Protein AF-A0A382FPJ2-F1 (afdb_monomer)

pLDDT: mean 93.57, std 3.91, range [75.25, 97.75]

Secondary structure (DSSP, 8-state):
--HHHHHHHHHHHHHHHHHHHHHHHHHHHHHHHHHHHT--HHHHHHHHHHHHHHHHHHHHHHHHHHHHHHHHHHHHHHHH--

Foldseek 3Di:
DDPVVVVVCCLVVVLVVVVVCVLCVLVVCVVVCCVVVVDDPVVSVVVNVVSVVVVVVVVVVLVVVCVPPNPVVSSVVSVVVD

Organism: NCBI:txid408172

Radius of gyration: 16.62 Å; Cα contacts (8 Å, |Δi|>4): 23; chains: 1; bounding box: 38×18×49 Å

Solvent-accessible surface area (backbone atoms only — not comparable to full-atom values): 4711 Å² total; per-residue (Å²): 130,56,77,65,57,52,51,52,50,52,52,55,51,48,53,53,51,49,53,49,52,58,67,45,45,60,72,73,38,43,72,55,53,31,65,75,68,72,52,56,70,67,59,54,47,50,53,52,50,52,51,55,48,50,55,58,56,51,47,55,59,48,60,57,46,30,80,75,63,35,63,69,54,48,51,56,55,53,60,74,79,104

Sequence (82 aa):
MSKFEKIILSITGGSHLSVHALMLTLPSLIPIIRNEFNVGLDTLGFVVTVSAFMFGLGAIPAGWAEKRFGGRQLLLIYQIGS

Structure (mmCIF, N/CA/C/O backbone):
data_AF-A0A382FPJ2-F1
#
_entry.id   AF-A0A382FPJ2-F1
#
loop_
_atom_site.group_PDB
_atom_site.id
_atom_site.type_symbol
_atom_site.label_atom_id
_atom_site.label_alt_id
_atom_site.label_comp_id
_atom_site.label_asym_id
_atom_site.label_entity_id
_atom_site.label_seq_id
_atom_site.pdbx_PDB_ins_code
_atom_site.Cartn_x
_atom_site.Cartn_y
_atom_site.Cartn_z
_atom_site.occupancy
_atom_site.B_iso_or_equiv
_atom_site.auth_seq_id
_atom_site.auth_comp_id
_atom_site.auth_asym_id
_atom_site.auth_atom_id
_atom_site.pdbx_PDB_model_num
ATOM 1 N N . MET A 1 1 ? -0.150 0.672 28.510 1.00 81.50 1 MET A N 1
ATOM 2 C CA . MET A 1 1 ? -0.948 0.158 27.381 1.00 81.50 1 MET A CA 1
ATOM 3 C C . MET A 1 1 ? -1.716 -1.082 27.800 1.00 81.50 1 MET A C 1
ATOM 5 O O . MET A 1 1 ? -1.103 -2.032 28.288 1.00 81.50 1 MET A O 1
ATOM 9 N N . SER A 1 2 ? -3.030 -1.077 27.608 1.00 97.25 2 SER A N 1
ATOM 10 C CA . SER A 1 2 ? -3.901 -2.237 27.772 1.00 97.25 2 SER A CA 1
ATOM 11 C C . SER A 1 2 ? -3.546 -3.350 26.774 1.00 97.25 2 SER A C 1
ATOM 13 O O . SER A 1 2 ? -2.885 -3.125 25.757 1.00 97.25 2 SER A O 1
ATOM 15 N N . LYS A 1 3 ? -3.999 -4.580 27.048 1.00 95.88 3 LYS A N 1
ATOM 16 C CA . LYS A 1 3 ? -3.846 -5.711 26.115 1.00 95.88 3 LYS A CA 1
ATOM 17 C C . LYS A 1 3 ? -4.481 -5.406 24.752 1.00 95.88 3 LYS A C 1
ATOM 19 O O . LYS A 1 3 ? -3.927 -5.782 23.727 1.00 95.88 3 LYS A O 1
ATOM 24 N N . PHE A 1 4 ? -5.605 -4.692 24.756 1.00 94.69 4 PHE A N 1
ATOM 25 C CA . PHE A 1 4 ? -6.304 -4.270 23.548 1.00 94.69 4 PHE A CA 1
ATOM 26 C C . PHE A 1 4 ? -5.470 -3.291 22.711 1.00 94.69 4 PHE A C 1
ATOM 28 O O . PHE A 1 4 ? -5.255 -3.534 21.528 1.00 94.69 4 PHE A O 1
ATOM 35 N N . GLU A 1 5 ? -4.918 -2.244 23.329 1.00 96.00 5 GLU A N 1
ATOM 36 C CA . GLU A 1 5 ? -4.070 -1.258 22.639 1.00 96.00 5 GLU A CA 1
ATOM 37 C C . GLU A 1 5 ? -2.834 -1.904 22.005 1.00 96.00 5 GLU A C 1
ATOM 39 O O . GLU A 1 5 ? -2.465 -1.564 20.883 1.00 96.00 5 GLU A O 1
ATOM 44 N N . LYS A 1 6 ? -2.216 -2.875 22.694 1.00 96.44 6 LYS A N 1
ATOM 45 C CA . LYS A 1 6 ? -1.079 -3.633 22.152 1.00 96.44 6 LYS A CA 1
ATOM 46 C C . LYS A 1 6 ? -1.460 -4.411 20.892 1.00 96.44 6 LYS A C 1
ATOM 48 O O . LYS A 1 6 ? -0.719 -4.373 19.919 1.00 96.44 6 LYS A O 1
ATOM 53 N N . ILE A 1 7 ? -2.616 -5.081 20.897 1.00 92.81 7 ILE A N 1
ATOM 54 C CA . ILE A 1 7 ? -3.105 -5.842 19.737 1.00 92.81 7 ILE A CA 1
ATOM 55 C C . ILE A 1 7 ? -3.346 -4.915 18.546 1.00 92.81 7 ILE A C 1
ATOM 57 O O . ILE A 1 7 ? -2.890 -5.215 17.446 1.00 92.81 7 ILE A O 1
ATOM 61 N N . ILE A 1 8 ? -4.028 -3.786 18.763 1.00 91.56 8 ILE A N 1
ATOM 62 C CA . ILE A 1 8 ? -4.302 -2.823 17.692 1.00 91.56 8 ILE A CA 1
ATOM 63 C C . ILE A 1 8 ? -2.996 -2.308 17.095 1.00 91.56 8 ILE A C 1
ATOM 65 O O . ILE A 1 8 ? -2.845 -2.361 15.881 1.00 91.56 8 ILE A O 1
ATOM 69 N N . LEU A 1 9 ? -2.042 -1.894 17.933 1.00 94.31 9 LEU A N 1
ATOM 70 C CA . LEU A 1 9 ? -0.751 -1.388 17.472 1.00 94.31 9 LEU A CA 1
ATOM 71 C C . LEU A 1 9 ? 0.032 -2.434 16.665 1.00 94.31 9 LEU A C 1
ATOM 73 O O . LEU A 1 9 ? 0.604 -2.106 15.630 1.00 94.31 9 LEU A O 1
ATOM 77 N N . SER A 1 10 ? 0.057 -3.690 17.118 1.00 92.19 10 SER A N 1
ATOM 78 C CA . SER A 1 10 ? 0.744 -4.763 16.395 1.00 92.19 10 SER A CA 1
ATOM 79 C C . SER A 1 10 ? 0.098 -5.055 15.044 1.00 92.19 10 SER A C 1
ATOM 81 O O . SER A 1 10 ? 0.814 -5.222 14.062 1.00 92.19 10 SER A O 1
ATOM 83 N N . ILE A 1 11 ? -1.237 -5.095 14.977 1.00 90.25 11 ILE A N 1
ATOM 84 C CA . ILE A 1 11 ? -1.954 -5.360 13.725 1.00 90.25 11 ILE A CA 1
ATOM 85 C C . ILE A 1 11 ? -1.765 -4.196 12.753 1.00 90.25 11 ILE A C 1
ATOM 87 O O . ILE A 1 11 ? -1.355 -4.422 11.622 1.00 90.25 11 ILE A O 1
ATOM 91 N N . THR A 1 12 ? -2.006 -2.953 13.175 1.00 91.81 12 THR A N 1
ATOM 92 C CA . THR A 1 12 ? -1.882 -1.796 12.277 1.00 91.81 12 THR A CA 1
ATOM 93 C C . THR A 1 12 ? -0.438 -1.558 11.847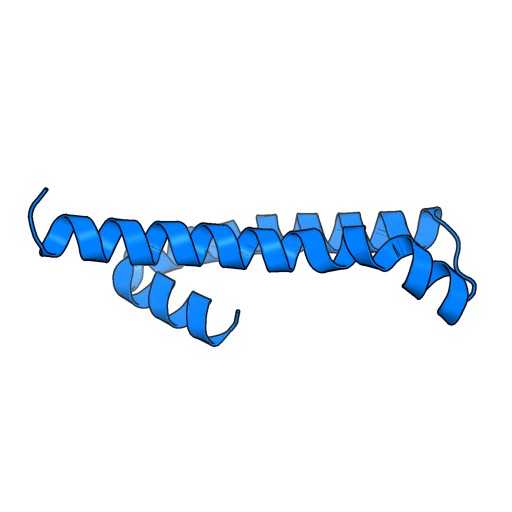 1.00 91.81 12 THR A C 1
ATOM 95 O O . THR A 1 12 ? -0.194 -1.298 10.671 1.00 91.81 12 THR A O 1
ATOM 98 N N . GLY A 1 13 ? 0.527 -1.707 12.759 1.00 94.44 13 GLY A N 1
ATOM 99 C CA . GLY A 1 13 ? 1.953 -1.624 12.445 1.00 94.44 13 GLY A CA 1
ATOM 100 C C . GLY A 1 13 ? 2.410 -2.733 11.495 1.00 94.44 13 GLY A C 1
ATOM 101 O O . GLY A 1 13 ? 3.125 -2.460 10.534 1.00 94.44 13 GLY A O 1
ATOM 102 N N . GLY A 1 14 ? 1.951 -3.969 11.710 1.00 93.56 14 GLY A N 1
ATOM 103 C CA . GLY A 1 14 ? 2.222 -5.099 10.820 1.00 93.56 14 GLY A CA 1
ATOM 104 C C . GLY A 1 14 ? 1.614 -4.912 9.429 1.00 93.56 14 GLY A C 1
ATOM 105 O O . GLY A 1 14 ? 2.307 -5.104 8.432 1.00 93.56 14 GLY A O 1
ATOM 106 N N . SER A 1 15 ? 0.360 -4.461 9.345 1.00 92.19 15 SER A N 1
ATOM 107 C CA . SER A 1 15 ? -0.292 -4.136 8.072 1.00 92.19 15 SER A CA 1
ATOM 108 C C . SER A 1 15 ? 0.425 -3.006 7.332 1.00 92.19 15 SER A C 1
ATOM 110 O O . SER A 1 15 ? 0.616 -3.091 6.122 1.00 92.19 15 SER A O 1
ATOM 112 N N . HIS A 1 16 ? 0.882 -1.976 8.049 1.00 94.06 16 HIS A N 1
ATOM 113 C CA . HIS A 1 16 ? 1.670 -0.885 7.476 1.00 94.06 16 HIS A CA 1
ATOM 114 C C . HIS A 1 16 ? 3.024 -1.368 6.929 1.00 94.06 16 HIS A C 1
ATOM 116 O O . HIS A 1 16 ? 3.415 -1.021 5.816 1.00 94.06 16 HIS A O 1
ATOM 122 N N . LEU A 1 17 ? 3.728 -2.216 7.682 1.00 94.56 17 LEU A N 1
ATOM 123 C CA . LEU A 1 17 ? 4.965 -2.841 7.217 1.00 94.56 17 LEU A CA 1
ATOM 124 C C . LEU A 1 17 ? 4.719 -3.695 5.965 1.00 94.56 17 LEU A C 1
ATOM 126 O O . LEU A 1 17 ? 5.472 -3.600 5.000 1.00 94.56 17 LEU A O 1
ATOM 130 N N . SER A 1 18 ? 3.658 -4.505 5.979 1.00 92.69 18 SER A N 1
ATOM 131 C CA . SER A 1 18 ? 3.285 -5.402 4.882 1.00 92.69 18 SER A CA 1
ATOM 132 C C . SER A 1 18 ? 3.000 -4.635 3.589 1.00 92.69 18 SER A C 1
ATOM 134 O O . SER A 1 18 ? 3.589 -4.962 2.559 1.00 92.69 18 SER A O 1
ATOM 136 N N . VAL A 1 19 ? 2.191 -3.567 3.635 1.00 93.06 19 VAL A N 1
ATOM 137 C CA . VAL A 1 19 ? 1.930 -2.754 2.435 1.00 93.06 19 VAL A CA 1
ATOM 138 C C . VAL A 1 19 ? 3.207 -2.131 1.886 1.00 93.06 19 VAL A C 1
ATOM 140 O O . VAL A 1 19 ? 3.437 -2.182 0.680 1.00 93.06 19 VAL A O 1
ATOM 143 N N . HIS A 1 20 ? 4.086 -1.611 2.745 1.00 93.94 20 HIS A N 1
ATOM 144 C CA . HIS A 1 20 ? 5.346 -1.040 2.280 1.00 93.94 20 HIS A CA 1
ATOM 145 C C . HIS A 1 20 ? 6.293 -2.089 1.703 1.00 93.94 20 HIS A C 1
ATOM 147 O O . HIS A 1 20 ? 6.933 -1.819 0.689 1.00 93.94 20 HIS A O 1
ATOM 153 N N . ALA A 1 21 ? 6.354 -3.287 2.285 1.00 94.38 21 ALA A N 1
ATOM 154 C CA . ALA A 1 21 ? 7.131 -4.386 1.725 1.00 94.38 21 ALA A CA 1
ATOM 155 C C . ALA A 1 21 ? 6.659 -4.733 0.302 1.00 94.38 21 ALA A C 1
ATOM 157 O O . ALA A 1 21 ? 7.479 -4.823 -0.612 1.00 94.38 21 ALA A O 1
ATOM 158 N N . LEU A 1 22 ? 5.343 -4.831 0.083 1.00 91.75 22 LEU A N 1
ATOM 159 C CA . LEU A 1 22 ? 4.762 -5.084 -1.239 1.00 91.75 22 LEU A CA 1
ATOM 160 C C . LEU A 1 22 ? 5.032 -3.936 -2.219 1.00 91.75 22 LEU A C 1
ATOM 162 O O . LEU A 1 22 ? 5.522 -4.170 -3.322 1.00 91.75 22 LEU A O 1
ATOM 166 N N . MET A 1 23 ? 4.797 -2.686 -1.805 1.00 93.69 23 MET A N 1
ATOM 167 C CA . MET A 1 23 ? 5.054 -1.506 -2.642 1.00 93.69 23 MET A CA 1
ATOM 168 C C . MET A 1 23 ? 6.524 -1.400 -3.067 1.00 93.69 23 MET A C 1
ATOM 170 O O . MET A 1 23 ? 6.816 -0.984 -4.187 1.00 93.69 23 MET A O 1
ATOM 174 N N . LEU A 1 24 ? 7.453 -1.777 -2.186 1.00 94.62 24 LEU A N 1
ATOM 175 C CA . LEU A 1 24 ? 8.892 -1.713 -2.439 1.00 94.62 24 LEU A CA 1
ATOM 176 C C . LEU A 1 24 ? 9.453 -2.969 -3.121 1.00 94.62 24 LEU A C 1
ATOM 178 O O . LEU A 1 24 ? 10.614 -2.959 -3.529 1.00 94.62 24 LEU A O 1
ATOM 182 N N . THR A 1 25 ? 8.644 -4.018 -3.305 1.00 94.56 25 THR A N 1
ATOM 183 C CA . THR A 1 25 ? 9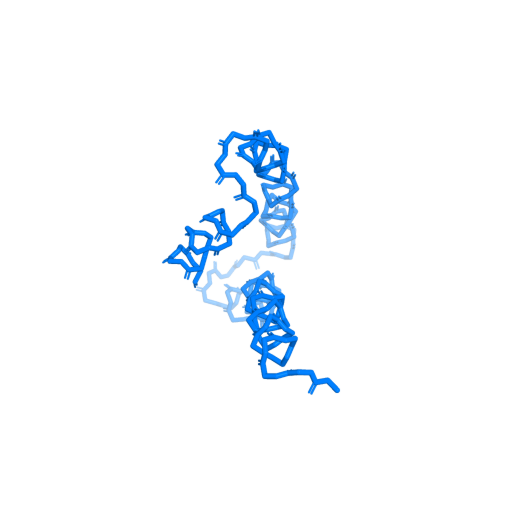.065 -5.254 -3.985 1.00 94.56 25 THR A CA 1
ATOM 184 C C . THR A 1 25 ? 9.425 -4.991 -5.447 1.00 94.56 25 THR A C 1
ATOM 186 O O . THR A 1 25 ? 10.464 -5.438 -5.919 1.00 94.56 25 THR A O 1
ATOM 189 N N . LEU A 1 26 ? 8.617 -4.220 -6.180 1.00 93.62 26 LEU A N 1
ATOM 190 C CA . LEU A 1 26 ? 8.924 -3.918 -7.580 1.00 93.62 26 LEU A CA 1
ATOM 191 C C . LEU A 1 26 ? 10.208 -3.068 -7.727 1.00 93.62 26 LEU A C 1
ATOM 193 O O . LEU A 1 26 ? 11.089 -3.483 -8.481 1.00 93.62 26 LEU A O 1
ATOM 197 N N . PRO A 1 27 ? 10.385 -1.940 -7.003 1.00 93.81 27 PRO A N 1
ATOM 198 C CA . PRO A 1 27 ? 11.635 -1.180 -7.019 1.00 93.81 27 PRO A CA 1
ATOM 199 C C . PRO A 1 27 ? 12.881 -1.996 -6.661 1.00 93.81 27 PRO A C 1
ATOM 201 O O . PRO A 1 27 ? 13.921 -1.824 -7.296 1.00 93.81 27 PRO A O 1
ATOM 204 N N . SER A 1 28 ? 12.796 -2.891 -5.672 1.00 96.00 28 SER A N 1
ATOM 205 C CA . SER A 1 28 ? 13.943 -3.705 -5.252 1.00 96.00 28 SER A CA 1
ATOM 206 C C . SER A 1 28 ? 14.336 -4.762 -6.290 1.00 96.00 28 SER A C 1
ATOM 208 O O . SER A 1 28 ? 15.513 -5.107 -6.396 1.00 96.00 28 SER A O 1
ATOM 210 N N . LEU A 1 29 ? 13.383 -5.223 -7.106 1.00 96.62 29 LEU A N 1
ATOM 211 C CA . LEU A 1 29 ? 13.605 -6.211 -8.163 1.00 96.62 29 LEU A CA 1
ATOM 212 C C . LEU A 1 29 ? 13.995 -5.606 -9.522 1.00 96.62 29 LEU A C 1
ATOM 214 O O . LEU A 1 29 ? 14.302 -6.366 -10.441 1.00 96.62 29 LEU A O 1
ATOM 218 N N . ILE A 1 30 ? 14.045 -4.274 -9.666 1.00 96.88 30 ILE A N 1
ATOM 219 C CA . ILE A 1 30 ? 14.401 -3.591 -10.927 1.00 96.88 30 ILE A CA 1
ATOM 220 C C . ILE A 1 30 ? 15.654 -4.185 -11.595 1.00 96.88 30 ILE A C 1
ATOM 222 O O . ILE A 1 30 ? 15.566 -4.501 -12.781 1.00 96.88 30 ILE A O 1
ATOM 226 N N . PRO A 1 31 ? 16.800 -4.391 -10.908 1.00 96.31 31 PRO A N 1
ATOM 227 C CA . PRO A 1 31 ? 18.000 -4.922 -11.559 1.00 96.31 31 PRO A CA 1
ATOM 228 C C . PRO A 1 31 ? 17.805 -6.333 -12.128 1.00 96.31 31 PRO A C 1
ATOM 230 O O . PRO A 1 31 ? 18.325 -6.640 -13.198 1.00 96.31 31 PRO A O 1
ATOM 233 N N . ILE A 1 32 ? 17.032 -7.169 -11.428 1.00 97.62 32 ILE A N 1
ATOM 234 C CA . ILE A 1 32 ? 16.756 -8.556 -11.815 1.00 97.62 32 ILE A CA 1
ATOM 235 C C . ILE A 1 32 ? 15.831 -8.576 -13.032 1.00 97.62 32 ILE A C 1
ATOM 237 O O . ILE A 1 32 ? 16.170 -9.180 -14.043 1.00 97.62 32 ILE A O 1
ATOM 241 N N . ILE A 1 33 ? 14.708 -7.854 -12.972 1.00 97.12 33 ILE A N 1
ATOM 242 C CA . ILE A 1 33 ? 13.734 -7.769 -14.073 1.00 97.12 33 ILE A CA 1
ATOM 243 C C . ILE A 1 33 ? 14.393 -7.166 -15.318 1.00 97.12 33 ILE A C 1
ATOM 245 O O . ILE A 1 33 ? 14.191 -7.647 -16.431 1.00 97.12 33 ILE A O 1
ATOM 249 N N . ARG A 1 34 ? 15.230 -6.138 -15.139 1.00 97.12 34 ARG A N 1
ATOM 250 C CA . ARG A 1 34 ? 15.988 -5.526 -16.232 1.00 97.12 34 ARG A CA 1
ATOM 251 C C . ARG A 1 34 ? 16.857 -6.548 -16.963 1.00 97.12 34 ARG A C 1
ATOM 253 O O . ARG A 1 34 ? 16.869 -6.549 -18.188 1.00 97.12 34 ARG A O 1
ATOM 260 N N . ASN A 1 35 ? 17.581 -7.381 -16.216 1.00 97.31 35 ASN A N 1
ATOM 261 C CA . ASN A 1 35 ? 18.479 -8.386 -16.776 1.00 97.31 35 ASN A CA 1
ATOM 262 C C . ASN A 1 35 ? 17.715 -9.551 -17.420 1.00 97.31 35 ASN A C 1
ATOM 264 O O . ASN A 1 35 ? 18.075 -9.979 -18.509 1.00 97.31 35 ASN A O 1
ATOM 268 N N . GLU A 1 36 ? 16.649 -10.023 -16.773 1.00 97.75 36 GLU A N 1
ATOM 269 C CA . GLU A 1 36 ? 15.847 -11.159 -17.243 1.00 97.75 36 GLU A CA 1
ATOM 270 C C . GLU A 1 36 ? 15.083 -10.837 -18.534 1.00 97.75 36 GLU A C 1
ATOM 272 O O . GLU A 1 36 ? 15.051 -11.635 -19.466 1.00 97.75 36 GLU A O 1
ATOM 277 N N . PHE A 1 37 ? 14.492 -9.643 -18.615 1.00 97.00 37 PHE A N 1
ATOM 278 C CA . PHE A 1 37 ? 13.652 -9.246 -19.749 1.00 97.00 37 PHE A CA 1
ATOM 279 C C . PHE A 1 37 ? 14.367 -8.327 -20.750 1.00 97.00 37 PHE A C 1
ATOM 281 O O . PHE A 1 37 ? 13.759 -7.917 -21.736 1.00 97.00 37 PHE A O 1
ATOM 288 N N . ASN A 1 38 ? 15.642 -7.995 -20.510 1.00 96.75 38 ASN A N 1
ATOM 289 C CA . ASN A 1 38 ? 16.451 -7.082 -21.328 1.00 96.75 38 ASN A CA 1
ATOM 290 C C . ASN A 1 38 ? 15.744 -5.740 -21.634 1.00 96.75 38 ASN A C 1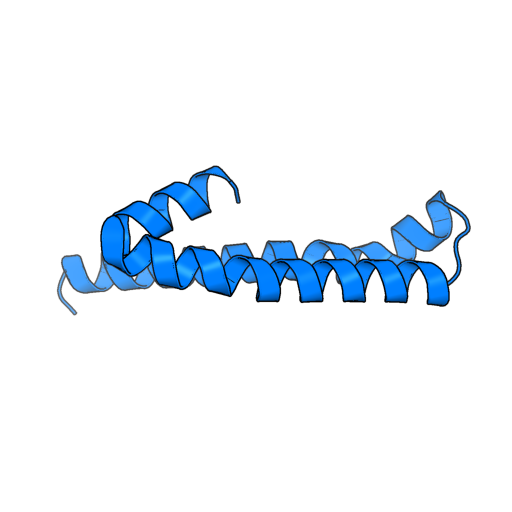
ATOM 292 O O . ASN A 1 38 ? 15.779 -5.232 -22.756 1.00 96.75 38 ASN A O 1
ATOM 296 N N . VAL A 1 39 ? 15.062 -5.175 -20.633 1.00 97.19 39 VAL A N 1
ATOM 297 C CA . VAL A 1 39 ? 14.297 -3.920 -20.753 1.00 97.19 39 VAL A CA 1
ATOM 298 C C . VAL A 1 39 ? 15.086 -2.709 -20.249 1.00 97.19 39 VAL A C 1
ATOM 300 O O . VAL A 1 39 ? 16.017 -2.826 -19.451 1.00 97.19 39 VAL A O 1
ATOM 303 N N . GLY A 1 40 ? 14.716 -1.513 -20.710 1.00 96.69 40 GLY A N 1
ATOM 304 C CA . GLY A 1 40 ? 15.296 -0.252 -20.252 1.00 96.69 40 GLY A CA 1
ATOM 305 C C . GLY A 1 40 ? 14.688 0.270 -18.942 1.00 96.69 40 GLY A C 1
ATOM 306 O O . GLY A 1 40 ? 13.642 -0.187 -18.473 1.00 96.69 40 GLY A O 1
ATOM 307 N N . LEU A 1 41 ? 15.357 1.258 -18.336 1.00 96.06 41 LEU A N 1
ATOM 308 C CA . LEU A 1 41 ? 14.862 1.947 -17.133 1.00 96.06 41 LEU A CA 1
ATOM 309 C C . L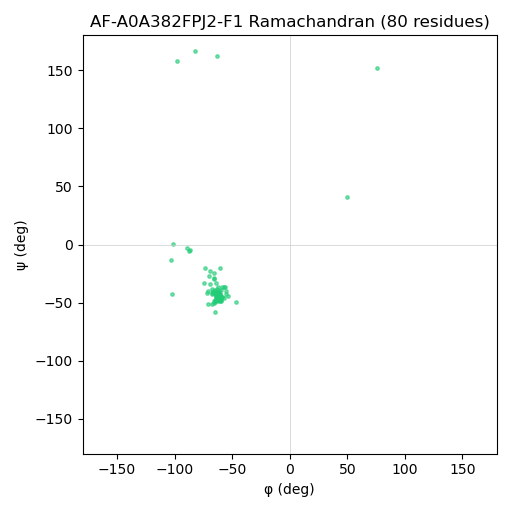EU A 1 41 ? 13.632 2.820 -17.411 1.00 96.06 41 LEU A C 1
ATOM 311 O O . LEU A 1 41 ? 12.866 3.095 -16.497 1.00 96.06 41 LEU A O 1
ATOM 315 N N . ASP A 1 42 ? 13.435 3.237 -18.656 1.00 97.25 42 ASP A N 1
ATOM 316 C CA . ASP A 1 42 ? 12.243 3.929 -19.142 1.00 97.25 42 ASP A CA 1
ATOM 317 C C . ASP A 1 42 ? 10.990 3.051 -19.005 1.00 97.25 42 ASP A C 1
ATOM 319 O O . ASP A 1 42 ? 9.996 3.469 -18.411 1.00 97.25 42 ASP A O 1
ATOM 323 N N . THR A 1 43 ? 11.070 1.799 -19.464 1.00 97.44 43 THR A N 1
ATOM 324 C CA . THR A 1 43 ? 9.975 0.827 -19.367 1.00 97.44 43 THR A CA 1
ATOM 325 C C . THR A 1 43 ? 9.690 0.483 -17.907 1.00 97.44 43 THR A C 1
ATOM 327 O O . THR A 1 43 ? 8.547 0.549 -17.459 1.00 97.44 43 THR A O 1
ATOM 330 N N . LEU A 1 44 ? 10.729 0.166 -17.129 1.00 97.44 44 LEU A N 1
ATOM 331 C CA . LEU A 1 44 ? 10.578 -0.164 -15.708 1.00 97.44 44 LEU A CA 1
ATOM 332 C C . LEU A 1 44 ? 10.071 1.028 -14.889 1.00 97.44 44 LEU A C 1
ATOM 334 O O . LEU A 1 44 ? 9.212 0.857 -14.026 1.00 97.44 44 LEU A O 1
ATOM 338 N N . GLY A 1 45 ? 10.551 2.236 -15.187 1.00 96.19 45 GLY A N 1
ATOM 339 C CA . GLY A 1 45 ? 10.084 3.474 -14.573 1.00 96.19 45 GLY A CA 1
ATOM 340 C C . GLY A 1 45 ? 8.601 3.709 -14.837 1.00 96.19 45 GLY A C 1
ATOM 341 O O . GLY A 1 45 ? 7.855 3.971 -13.897 1.00 96.19 45 GLY A O 1
ATOM 342 N N . PHE A 1 46 ? 8.149 3.516 -16.079 1.00 97.44 46 PHE A N 1
ATOM 343 C CA . PHE A 1 46 ? 6.730 3.596 -16.420 1.00 97.44 46 PHE A CA 1
ATOM 344 C C . PHE A 1 46 ? 5.887 2.583 -15.632 1.00 97.44 46 PHE A C 1
ATOM 346 O O . PHE A 1 46 ? 4.864 2.955 -15.060 1.00 97.44 46 PHE A O 1
ATOM 353 N N . VAL A 1 47 ? 6.335 1.327 -15.525 1.00 96.81 47 VAL A N 1
ATOM 354 C CA . VAL A 1 47 ? 5.633 0.293 -14.741 1.00 96.81 47 VAL A CA 1
ATOM 355 C C . VAL A 1 47 ? 5.546 0.679 -13.261 1.00 96.81 47 VAL A C 1
ATOM 357 O O . VAL A 1 47 ? 4.473 0.578 -12.665 1.00 96.81 47 VAL A O 1
ATOM 360 N N . VAL A 1 48 ? 6.634 1.182 -12.668 1.00 96.12 48 VAL A N 1
ATOM 361 C CA . VAL A 1 48 ? 6.636 1.679 -11.280 1.00 96.12 48 VAL A CA 1
ATOM 362 C C . VAL A 1 48 ? 5.665 2.849 -11.113 1.00 96.12 48 VAL A C 1
ATOM 364 O O . VAL A 1 48 ? 4.902 2.873 -10.148 1.00 96.12 48 VAL A O 1
ATOM 367 N N . THR A 1 49 ? 5.636 3.795 -12.056 1.00 96.50 49 THR A N 1
ATOM 368 C CA . THR A 1 49 ? 4.689 4.918 -12.039 1.00 96.5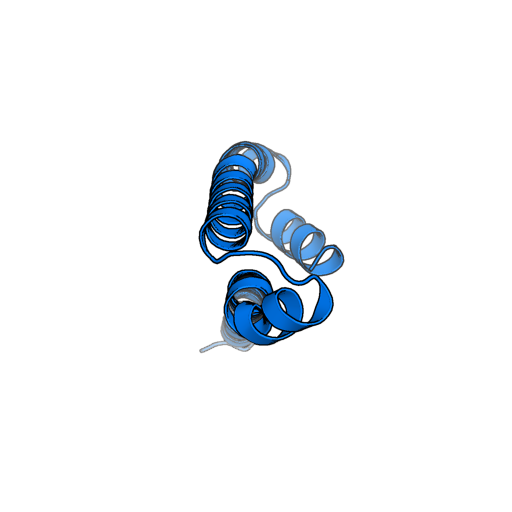0 49 THR A CA 1
ATOM 369 C C . THR A 1 49 ? 3.244 4.438 -12.104 1.00 96.50 49 THR A C 1
ATOM 371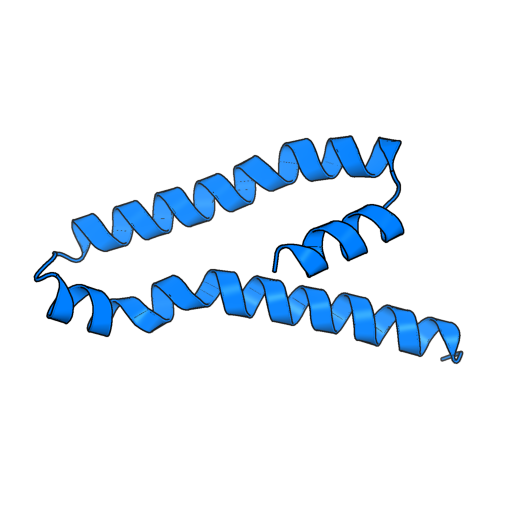 O O . THR A 1 49 ? 2.429 4.881 -11.297 1.00 96.50 49 THR A O 1
ATOM 374 N N . VAL A 1 50 ? 2.919 3.511 -13.010 1.00 97.25 50 VAL A N 1
ATOM 375 C CA . VAL A 1 50 ? 1.572 2.930 -13.108 1.00 97.25 50 VAL A CA 1
ATOM 376 C C . VAL A 1 50 ? 1.205 2.211 -11.812 1.00 97.25 50 VAL A C 1
ATOM 378 O O . VAL A 1 50 ? 0.107 2.413 -11.302 1.00 97.25 50 VAL A O 1
ATOM 381 N N . SER A 1 51 ? 2.125 1.438 -11.229 1.00 94.75 51 SER A N 1
ATOM 382 C CA . SER A 1 51 ? 1.908 0.754 -9.951 1.00 94.75 51 SER A CA 1
ATOM 383 C C . SER A 1 51 ? 1.604 1.741 -8.818 1.00 94.75 51 SER A C 1
ATOM 385 O O . SER A 1 51 ? 0.632 1.564 -8.084 1.00 94.75 51 SER A O 1
ATOM 387 N N . ALA A 1 52 ? 2.398 2.808 -8.685 1.00 94.88 52 ALA A N 1
ATOM 388 C CA . ALA A 1 52 ? 2.188 3.839 -7.669 1.00 94.88 52 ALA A CA 1
ATOM 389 C C . ALA A 1 52 ? 0.871 4.601 -7.888 1.00 94.88 52 ALA A C 1
ATOM 391 O O . ALA A 1 52 ? 0.131 4.863 -6.938 1.00 94.88 52 ALA A O 1
ATOM 392 N N . PHE A 1 53 ? 0.547 4.912 -9.145 1.00 97.12 53 PHE A N 1
ATOM 393 C CA . PHE A 1 53 ? -0.709 5.553 -9.512 1.00 97.12 53 PHE A CA 1
ATOM 394 C C . PHE A 1 53 ? -1.915 4.666 -9.184 1.00 97.12 53 PHE A C 1
ATOM 396 O O . PHE A 1 53 ? -2.868 5.151 -8.583 1.00 97.12 53 PHE A O 1
ATOM 403 N N . MET A 1 54 ? -1.868 3.369 -9.504 1.00 95.62 54 MET A N 1
ATOM 404 C CA . MET A 1 54 ? -2.931 2.413 -9.173 1.00 95.62 54 MET A CA 1
ATOM 405 C C . MET A 1 54 ? -3.115 2.249 -7.665 1.00 95.62 54 MET A C 1
ATOM 407 O O . MET A 1 54 ? -4.251 2.181 -7.198 1.00 95.62 54 MET A O 1
ATOM 411 N N . PHE A 1 55 ? -2.026 2.254 -6.892 1.00 93.44 55 PHE A N 1
ATOM 412 C CA . PHE A 1 55 ? -2.104 2.248 -5.431 1.00 93.44 55 PHE A CA 1
ATOM 413 C C . PHE A 1 55 ? -2.846 3.489 -4.904 1.00 93.44 55 PHE A C 1
ATOM 415 O O . PHE A 1 55 ? -3.790 3.368 -4.123 1.00 93.44 55 PHE A O 1
ATOM 422 N N . GLY A 1 56 ? -2.484 4.682 -5.391 1.00 94.00 56 GLY A N 1
ATOM 423 C CA . GLY A 1 56 ? -3.181 5.927 -5.050 1.00 94.00 56 GLY A CA 1
ATOM 424 C C . GLY A 1 56 ? -4.641 5.944 -5.513 1.00 94.00 56 GLY A C 1
ATOM 425 O O . GLY A 1 56 ? -5.526 6.360 -4.766 1.00 94.00 56 GLY A O 1
ATOM 426 N N . LEU A 1 57 ? -4.917 5.434 -6.715 1.00 96.12 57 LEU A N 1
ATOM 427 C CA . LEU A 1 57 ? -6.267 5.328 -7.259 1.00 96.12 57 LEU A CA 1
ATOM 428 C C . LEU A 1 57 ? -7.141 4.405 -6.406 1.00 96.12 57 LEU A C 1
ATOM 430 O O . LEU A 1 57 ? -8.286 4.751 -6.133 1.00 96.12 57 LEU A O 1
ATOM 434 N N . GLY A 1 58 ? -6.600 3.274 -5.944 1.00 93.19 58 GLY A N 1
ATOM 435 C CA . GLY A 1 58 ? -7.278 2.324 -5.059 1.00 93.19 58 GLY A CA 1
ATOM 436 C C . GLY A 1 58 ? -7.586 2.880 -3.664 1.00 93.19 58 GLY A C 1
ATOM 437 O O . GLY A 1 58 ? -8.561 2.459 -3.037 1.00 93.19 58 GLY A O 1
ATOM 438 N N . ALA A 1 59 ? -6.836 3.883 -3.195 1.00 92.38 59 ALA A N 1
ATOM 439 C CA . ALA A 1 59 ? -7.104 4.538 -1.914 1.00 92.38 59 ALA A CA 1
ATOM 440 C C . ALA A 1 59 ? -8.444 5.303 -1.903 1.00 92.38 59 ALA A C 1
ATOM 442 O O . ALA A 1 59 ? -9.096 5.395 -0.861 1.00 92.38 59 ALA A O 1
ATOM 443 N N . ILE A 1 60 ? -8.901 5.805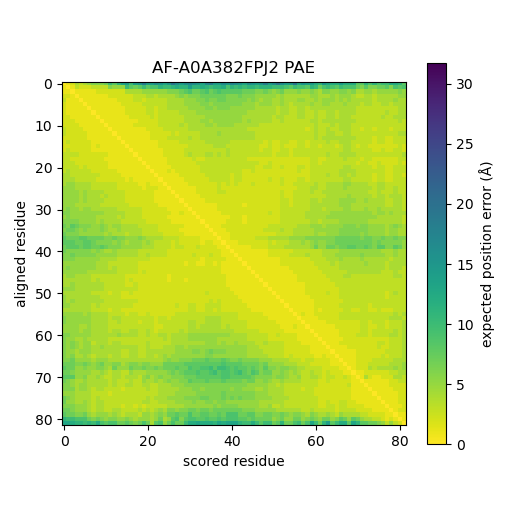 -3.057 1.00 94.62 60 ILE A N 1
ATOM 444 C CA . ILE A 1 60 ? -10.172 6.536 -3.187 1.00 94.62 60 ILE A CA 1
ATOM 445 C C . ILE A 1 60 ? -11.389 5.631 -2.895 1.00 94.62 60 ILE A C 1
ATOM 447 O O . ILE A 1 60 ? -12.155 5.948 -1.977 1.00 94.62 60 ILE A O 1
ATOM 451 N N . PRO A 1 61 ? -11.603 4.500 -3.605 1.00 93.94 61 PRO A N 1
ATOM 452 C CA . PRO A 1 61 ? -12.698 3.591 -3.294 1.00 93.94 61 PRO A CA 1
ATOM 453 C C . PRO A 1 61 ? -12.523 2.927 -1.927 1.00 93.94 61 PRO A C 1
ATOM 455 O O . PRO A 1 61 ? -13.531 2.669 -1.276 1.00 93.94 61 PRO A O 1
ATOM 458 N N . ALA A 1 62 ? -11.292 2.707 -1.444 1.00 92.19 62 ALA A N 1
ATOM 459 C CA . ALA A 1 62 ? -11.062 2.206 -0.089 1.00 92.19 62 ALA A CA 1
ATOM 460 C C . ALA A 1 62 ? -11.597 3.181 0.975 1.00 92.19 62 ALA A C 1
ATOM 462 O O . ALA A 1 62 ? -12.325 2.763 1.873 1.00 92.19 62 ALA A O 1
ATOM 463 N N . GLY A 1 63 ? -11.335 4.486 0.835 1.00 91.69 63 GLY A N 1
ATOM 464 C CA . GLY A 1 63 ? -11.883 5.509 1.733 1.00 91.69 63 GLY A CA 1
ATOM 465 C C . GLY A 1 63 ? -13.410 5.619 1.673 1.00 91.69 63 GLY A C 1
ATOM 466 O O . GLY A 1 63 ? -14.064 5.877 2.681 1.00 91.69 63 GLY A O 1
ATOM 467 N N . TRP A 1 64 ? -14.012 5.383 0.507 1.00 94.88 64 TRP A N 1
ATOM 468 C CA . TRP A 1 64 ? -15.469 5.288 0.395 1.00 94.88 64 TRP A CA 1
ATOM 469 C C . TRP A 1 64 ? -16.029 4.004 1.025 1.00 94.88 64 TRP A C 1
ATOM 471 O O . TRP A 1 64 ? -17.072 4.044 1.678 1.00 94.88 64 TRP A O 1
ATOM 481 N N . ALA A 1 65 ? -15.344 2.873 0.853 1.00 94.19 65 ALA A N 1
ATOM 482 C CA . ALA A 1 65 ? -15.747 1.579 1.389 1.00 94.19 65 ALA A CA 1
ATOM 483 C C . ALA A 1 65 ? -15.617 1.535 2.919 1.00 94.19 65 ALA A C 1
ATOM 485 O O . ALA A 1 65 ? -16.463 0.943 3.587 1.00 94.19 65 ALA A O 1
ATOM 486 N N . GLU A 1 66 ? -14.621 2.221 3.484 1.00 94.62 66 GLU A N 1
ATOM 487 C CA . GLU A 1 66 ? -14.446 2.397 4.930 1.00 94.62 66 GLU A CA 1
ATOM 488 C C . GLU A 1 66 ? -15.714 2.966 5.579 1.00 94.62 66 GLU A C 1
ATOM 490 O O . GLU A 1 66 ? -16.206 2.392 6.548 1.00 94.62 66 GLU A O 1
ATOM 495 N N . LYS A 1 67 ? -16.341 3.975 4.959 1.00 92.31 67 LYS A N 1
ATOM 496 C CA . LYS A 1 67 ? -17.605 4.564 5.440 1.00 92.31 67 LYS A CA 1
ATOM 497 C C . LYS A 1 67 ? -18.772 3.571 5.501 1.00 92.31 67 LYS A C 1
ATOM 499 O O . LYS A 1 67 ? -19.760 3.849 6.174 1.00 92.31 67 LYS A O 1
ATOM 504 N N . ARG A 1 68 ? -18.703 2.453 4.767 1.00 93.00 68 ARG A N 1
ATOM 505 C CA . ARG A 1 68 ? -19.769 1.438 4.681 1.00 93.00 68 ARG A CA 1
ATOM 506 C C . ARG A 1 68 ? -19.491 0.199 5.527 1.00 93.00 68 ARG A C 1
ATOM 508 O O . ARG A 1 68 ? -20.406 -0.303 6.168 1.00 93.00 68 ARG A O 1
ATOM 515 N N . PHE A 1 69 ? -18.256 -0.296 5.509 1.00 92.31 69 PHE A N 1
ATOM 516 C CA . PHE A 1 69 ? -17.864 -1.560 6.151 1.00 92.31 69 PHE A CA 1
ATOM 517 C C . PHE A 1 69 ? -17.103 -1.357 7.474 1.00 92.31 69 PHE A C 1
ATOM 519 O O . PHE A 1 69 ? -16.945 -2.292 8.261 1.00 92.31 69 PHE A O 1
ATOM 526 N N . GLY A 1 70 ? -16.645 -0.131 7.740 1.00 92.75 70 GLY A N 1
ATOM 527 C CA . GLY A 1 70 ? -15.805 0.227 8.877 1.00 92.75 70 GLY A CA 1
ATOM 528 C C . GLY A 1 70 ? -14.344 -0.205 8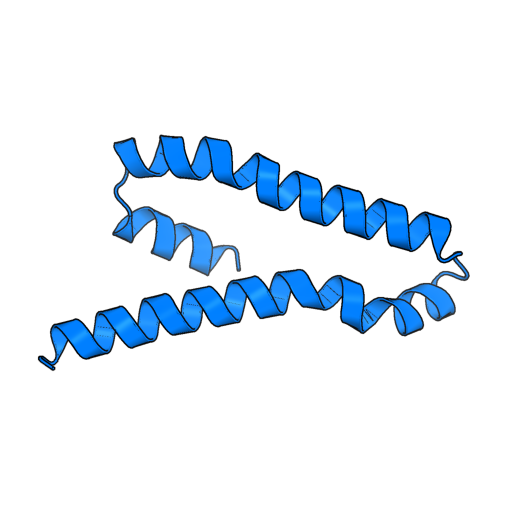.710 1.00 92.75 70 GLY A C 1
ATOM 529 O O . GLY A 1 70 ? -14.029 -1.215 8.074 1.00 92.75 70 GLY A O 1
ATOM 530 N N . GLY A 1 71 ? -13.429 0.537 9.342 1.00 89.50 71 GLY A N 1
ATOM 531 C CA . GLY A 1 71 ? -11.985 0.307 9.214 1.00 89.50 71 GLY A CA 1
ATOM 532 C C . GLY A 1 71 ? -11.512 -1.109 9.572 1.00 89.50 71 GLY A C 1
ATOM 533 O O . GLY A 1 71 ? -10.638 -1.649 8.900 1.00 89.50 71 GLY A O 1
ATOM 534 N N . ARG A 1 72 ? -12.110 -1.769 10.578 1.00 88.94 72 ARG A N 1
ATOM 535 C CA . ARG A 1 72 ? -11.693 -3.127 10.985 1.00 88.94 72 ARG A CA 1
ATOM 536 C C . ARG A 1 72 ? -11.924 -4.168 9.888 1.00 88.94 72 ARG A C 1
ATOM 538 O O . ARG A 1 72 ? -11.040 -4.985 9.650 1.00 88.94 72 ARG A O 1
ATOM 545 N N . GLN A 1 73 ? -13.104 -4.181 9.265 1.00 90.44 73 GLN A N 1
ATOM 546 C CA . GLN A 1 73 ? -13.400 -5.151 8.205 1.00 90.44 73 GLN A CA 1
ATOM 547 C C . GLN A 1 73 ? -12.535 -4.877 6.979 1.00 90.44 73 GLN A C 1
ATOM 549 O O . GLN A 1 73 ? -11.973 -5.809 6.411 1.00 90.44 73 GLN A O 1
ATOM 554 N N . LEU A 1 74 ? -12.367 -3.598 6.631 1.00 90.62 74 LEU A N 1
ATOM 555 C CA . LEU A 1 74 ? -11.543 -3.197 5.499 1.00 90.62 74 LEU A CA 1
ATOM 556 C C . LEU A 1 74 ? -10.079 -3.633 5.663 1.00 90.62 74 LEU A C 1
ATOM 558 O O . LEU A 1 74 ? -9.498 -4.159 4.720 1.00 90.62 74 LEU A O 1
ATOM 562 N N . LEU A 1 75 ? -9.507 -3.480 6.864 1.00 89.44 75 LEU A N 1
ATOM 563 C CA . LEU A 1 75 ? -8.147 -3.932 7.175 1.00 89.44 75 LEU A CA 1
ATOM 564 C C . LEU A 1 75 ? -7.986 -5.449 7.026 1.00 89.44 75 LEU A C 1
ATOM 566 O O . LEU A 1 75 ? -6.993 -5.902 6.468 1.00 89.44 75 LEU A O 1
ATOM 570 N N . LEU A 1 76 ? -8.958 -6.240 7.490 1.00 88.62 76 LEU A N 1
ATOM 571 C CA . LEU A 1 76 ? -8.908 -7.700 7.345 1.00 88.62 76 LEU A CA 1
ATOM 572 C C . LEU A 1 76 ? -9.014 -8.133 5.878 1.00 88.62 76 LEU A C 1
ATOM 574 O O . LEU A 1 76 ? -8.281 -9.023 5.459 1.00 88.62 76 LEU A O 1
ATOM 578 N N . ILE A 1 77 ? -9.887 -7.490 5.096 1.00 89.12 77 ILE A N 1
ATOM 579 C CA . ILE A 1 77 ? -10.022 -7.750 3.654 1.00 89.12 77 ILE A CA 1
ATOM 580 C C . ILE A 1 77 ? -8.717 -7.407 2.932 1.00 89.12 77 ILE A C 1
ATOM 582 O O . ILE A 1 77 ? -8.213 -8.222 2.162 1.00 89.12 77 ILE A O 1
ATOM 586 N N . TYR A 1 78 ? -8.152 -6.230 3.217 1.00 88.56 78 TYR A N 1
ATOM 587 C CA . TYR A 1 78 ? -6.875 -5.795 2.657 1.00 88.56 78 TYR A CA 1
ATOM 588 C C . TYR A 1 78 ? -5.767 -6.819 2.929 1.00 88.56 78 TYR A C 1
ATOM 590 O O . TYR A 1 78 ? -5.009 -7.169 2.027 1.00 88.56 78 TYR A O 1
ATOM 598 N N . GLN A 1 79 ? -5.722 -7.358 4.149 1.00 88.75 79 GLN A N 1
ATOM 599 C CA . GLN A 1 79 ? -4.671 -8.279 4.561 1.00 88.75 79 GLN A CA 1
ATOM 600 C C . GLN A 1 79 ? -4.790 -9.687 3.962 1.00 88.75 79 GLN A C 1
ATOM 602 O O . GLN A 1 79 ? -3.797 -10.397 3.930 1.00 88.75 79 GLN A O 1
ATOM 607 N N . ILE A 1 80 ? -5.968 -10.097 3.480 1.00 87.62 80 ILE A N 1
ATOM 608 C CA . ILE A 1 80 ? -6.135 -11.355 2.726 1.00 87.62 80 ILE A CA 1
ATOM 609 C C . ILE A 1 80 ? -5.579 -11.221 1.303 1.00 87.62 80 ILE A C 1
ATOM 611 O O . ILE A 1 80 ? -5.090 -12.196 0.739 1.00 87.62 80 ILE A O 1
ATOM 615 N N . GLY A 1 81 ? -5.680 -10.028 0.713 1.00 79.44 81 GLY A N 1
ATOM 616 C CA . GLY A 1 81 ? -5.164 -9.750 -0.629 1.00 79.44 81 GLY A CA 1
ATOM 617 C C . GLY A 1 81 ? -3.691 -9.331 -0.676 1.00 79.44 81 GLY A C 1
ATOM 618 O O . GLY A 1 81 ? -3.178 -9.136 -1.775 1.00 79.44 81 GLY A O 1
ATOM 619 N N . SER A 1 82 ? -3.051 -9.156 0.485 1.00 75.25 82 SER A N 1
ATOM 620 C CA . SER A 1 82 ? -1.657 -8.716 0.652 1.00 75.25 82 SER A CA 1
ATOM 621 C C . SER A 1 82 ? -0.768 -9.884 1.050 1.00 75.25 82 SER A C 1
ATOM 623 O O . SER A 1 82 ? 0.290 -10.060 0.4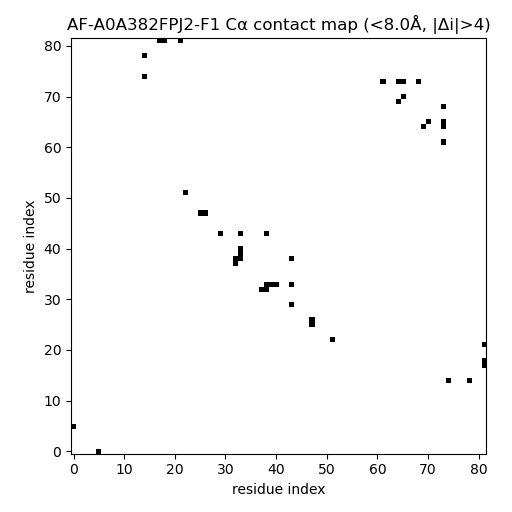12 1.00 75.25 82 SER A O 1
#

Nearest PDB structures (foldseek):
  7tgh-assembly1_T4  TM=3.564E-01  e=7.812E+00  Tetrahymena thermophila
  8b6f-assembly1_BA  TM=3.554E-01  e=8.862E+00  Tetrahymena thermophila SB210

Mean predicted aligned error: 3.49 Å

InterPro domains:
  IPR020846 Major facilitator superfamily domain [PS50850] (1-82)
  IPR036259 MFS transporter superfamily [G3DSA:1.20.1250.20] (1-82)
  IPR036259 MFS transporter superfamily [SSF103473] (6-80)